Protein AF-0000000069393431 (afdb_homodimer)

Sequence (162 aa):
MIVAIYIQSESCDKYLELFVNESVHEIKEKLYENMEMYEPVCEYDVVFDESTTDKEKLSVHEMLSDWYDDSWNSDDEEEDYMIVAIYIQSESCDKYLELFVNESVHEIKEKLYENMEMYEPVCEYDVVFDESTTDKEKLSVHEMLSDWYDDSWNSDDEEEDY

Secondary structure (DSSP, 8-state):
-EEEEEEEETT--EEEEEEES--HHHHHHHHHHTHHHHPSEEEEEEEE-TT--HHHHHHHHHHHHHHHHHHH---------/-EEEEEEEETT--EEEEEEES--HHHHHHHHHHTHHHHPSEEEEEEEE-TT--HHHHHHHHHHHHHHHHHHH---------

Structure (mmCIF, N/CA/C/O backbone):
data_AF-0000000069393431-model_v1
#
loop_
_entity.id
_entity.type
_entity.pdbx_description
1 polymer 'Uncharacterized protein'
#
loop_
_atom_site.group_PDB
_atom_site.id
_atom_site.type_symbol
_atom_site.label_atom_id
_atom_site.label_alt_id
_atom_site.label_comp_id
_atom_site.label_asym_id
_atom_site.label_entity_id
_atom_site.label_seq_id
_atom_site.pdbx_PDB_ins_code
_atom_site.Cartn_x
_atom_site.Cartn_y
_atom_site.Cartn_z
_atom_site.occupancy
_atom_site.B_iso_or_equiv
_atom_site.auth_seq_id
_atom_site.auth_comp_id
_atom_site.auth_asym_id
_atom_site.auth_atom_id
_atom_site.pdbx_PDB_model_num
ATOM 1 N N . MET A 1 1 ? -12.805 -9.867 1.811 1 95.25 1 MET A N 1
ATOM 2 C CA . MET A 1 1 ? -11.586 -9.312 2.385 1 95.25 1 MET A CA 1
ATOM 3 C C . MET A 1 1 ? -11.047 -8.172 1.527 1 95.25 1 MET A C 1
ATOM 5 O O . MET A 1 1 ? -11.328 -8.102 0.329 1 95.25 1 MET A O 1
ATOM 9 N N . ILE A 1 2 ? -10.422 -7.086 2.035 1 98.5 2 ILE A N 1
ATOM 10 C CA . ILE A 1 2 ? -9.727 -5.988 1.37 1 98.5 2 ILE A CA 1
ATOM 11 C C . ILE A 1 2 ? -8.234 -6.066 1.676 1 98.5 2 ILE A C 1
ATOM 13 O O . ILE A 1 2 ? -7.836 -6.168 2.838 1 98.5 2 ILE A O 1
ATOM 17 N N . VAL A 1 3 ? -7.453 -6.105 0.611 1 98.81 3 VAL A N 1
ATOM 18 C CA . VAL A 1 3 ? -6.012 -6.289 0.727 1 98.81 3 VAL A CA 1
ATOM 19 C C . VAL A 1 3 ? -5.285 -5.195 -0.055 1 98.81 3 VAL A C 1
ATOM 21 O O . VAL A 1 3 ? -5.668 -4.875 -1.183 1 98.81 3 VAL A O 1
ATOM 24 N N . ALA A 1 4 ? -4.277 -4.57 0.492 1 98.94 4 ALA A N 1
ATOM 25 C CA . ALA A 1 4 ? -3.346 -3.689 -0.208 1 98.94 4 ALA A CA 1
ATOM 26 C C . ALA A 1 4 ? -1.93 -4.258 -0.186 1 98.94 4 ALA A C 1
ATOM 28 O O . ALA A 1 4 ? -1.48 -4.781 0.835 1 98.94 4 ALA A O 1
ATOM 29 N N . ILE A 1 5 ? -1.245 -4.203 -1.28 1 98.94 5 ILE A N 1
ATOM 30 C CA . ILE A 1 5 ? 0.107 -4.73 -1.413 1 98.94 5 ILE A CA 1
ATOM 31 C C . ILE A 1 5 ? 1.024 -3.662 -2.004 1 98.94 5 ILE A C 1
ATOM 33 O O . ILE A 1 5 ? 0.713 -3.074 -3.041 1 98.94 5 ILE A O 1
ATOM 37 N N . TYR A 1 6 ? 2.074 -3.385 -1.349 1 98.81 6 TYR A N 1
ATOM 38 C CA . TYR A 1 6 ? 3.168 -2.609 -1.923 1 98.81 6 TYR A CA 1
ATOM 39 C C . TYR A 1 6 ? 4.234 -3.525 -2.514 1 98.81 6 TYR A C 1
ATOM 41 O O . TYR A 1 6 ? 4.609 -4.527 -1.9 1 98.81 6 TYR A O 1
ATOM 49 N N . ILE A 1 7 ? 4.688 -3.213 -3.695 1 98.69 7 ILE A N 1
ATOM 50 C CA . ILE A 1 7 ? 5.668 -4.023 -4.406 1 98.69 7 ILE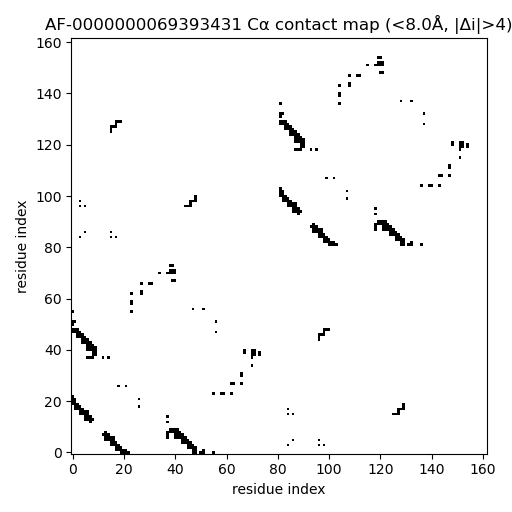 A CA 1
ATOM 51 C C . ILE A 1 7 ? 6.812 -3.141 -4.895 1 98.69 7 ILE A C 1
ATOM 53 O O . ILE A 1 7 ? 6.582 -2.086 -5.492 1 98.69 7 ILE A O 1
ATOM 57 N N . GLN A 1 8 ? 8.023 -3.549 -4.656 1 97.62 8 GLN A N 1
ATOM 58 C CA . GLN A 1 8 ? 9.203 -2.92 -5.238 1 97.62 8 GLN A CA 1
ATOM 59 C C . GLN A 1 8 ? 10.008 -3.924 -6.059 1 97.62 8 GLN A C 1
ATOM 61 O O . GLN A 1 8 ? 10.359 -5 -5.562 1 97.62 8 GLN A O 1
ATOM 66 N N . SER A 1 9 ? 10.25 -3.58 -7.238 1 97.31 9 SER A N 1
ATOM 67 C CA . SER A 1 9 ? 11.062 -4.441 -8.094 1 97.31 9 SER A CA 1
ATOM 68 C C . SER A 1 9 ? 12.555 -4.215 -7.852 1 97.31 9 SER A C 1
ATOM 70 O O . SER A 1 9 ? 12.938 -3.244 -7.195 1 97.31 9 SER A O 1
ATOM 72 N N . GLU A 1 10 ? 13.414 -5.105 -8.445 1 94.69 10 GLU A N 1
ATOM 73 C CA . GLU A 1 10 ? 14.859 -4.977 -8.328 1 94.69 10 GLU A CA 1
ATOM 74 C C . GLU A 1 10 ? 15.359 -3.713 -9.023 1 94.69 10 GLU A C 1
ATOM 76 O O . GLU A 1 10 ? 16.359 -3.119 -8.602 1 94.69 10 GLU A O 1
ATOM 81 N N . SER A 1 11 ? 14.648 -3.312 -10.102 1 94.06 11 SER A N 1
ATOM 82 C CA . SER A 1 11 ? 15 -2.088 -10.805 1 94.06 11 SER A CA 1
ATOM 83 C C . SER A 1 11 ? 14.508 -0.853 -10.062 1 94.06 11 SER A C 1
ATOM 85 O O . SER A 1 11 ? 14.555 0.26 -10.586 1 94.06 11 SER A O 1
ATOM 87 N N . CYS A 1 12 ? 13.891 -1.021 -8.93 1 90.5 12 CYS A N 1
ATOM 88 C CA . CYS A 1 12 ? 13.469 0.039 -8.023 1 90.5 12 CYS A CA 1
ATOM 89 C C . CYS A 1 12 ? 12.148 0.654 -8.477 1 90.5 12 CYS A C 1
ATOM 91 O O . CYS A 1 12 ? 11.773 1.731 -8.016 1 90.5 12 CYS A O 1
ATOM 93 N N . ASP A 1 13 ? 11.484 -0.029 -9.445 1 96.5 13 ASP A N 1
ATOM 94 C CA . ASP A 1 13 ? 10.109 0.373 -9.742 1 96.5 13 ASP A CA 1
ATOM 95 C C . ASP A 1 13 ? 9.172 0.035 -8.578 1 96.5 13 ASP A C 1
ATOM 97 O O . ASP A 1 13 ? 9.328 -1.003 -7.934 1 96.5 13 ASP A O 1
ATOM 101 N N . LYS A 1 14 ? 8.242 0.929 -8.312 1 97.19 14 LYS A N 1
ATOM 102 C CA . LYS A 1 14 ? 7.332 0.762 -7.184 1 97.19 14 LYS A CA 1
ATOM 103 C C . LYS A 1 14 ? 5.887 0.654 -7.66 1 97.19 14 LYS A C 1
ATOM 105 O O . LYS A 1 14 ? 5.469 1.379 -8.562 1 97.19 14 LYS A O 1
ATOM 110 N N . TYR A 1 15 ? 5.141 -0.237 -7.055 1 98.44 15 TYR A N 1
ATOM 111 C CA . TYR A 1 15 ? 3.734 -0.455 -7.367 1 98.44 15 TYR A CA 1
ATOM 112 C C . TYR A 1 15 ? 2.904 -0.575 -6.094 1 98.44 15 TYR A C 1
ATOM 114 O O . TYR A 1 15 ? 3.365 -1.133 -5.098 1 98.44 15 TYR A O 1
ATOM 122 N N . LEU A 1 16 ? 1.69 -0.059 -6.156 1 98.81 16 LEU A N 1
ATOM 123 C CA . LEU A 1 16 ? 0.703 -0.204 -5.094 1 98.81 16 LEU A CA 1
ATOM 124 C C . LEU A 1 16 ? -0.602 -0.776 -5.637 1 98.81 16 LEU A C 1
ATOM 126 O O . LEU A 1 16 ? -1.225 -0.181 -6.52 1 98.81 16 LEU A O 1
ATOM 130 N N . GLU A 1 17 ? -0.917 -1.95 -5.117 1 98.81 17 GLU A N 1
ATOM 131 C CA . GLU A 1 17 ? -2.121 -2.641 -5.57 1 98.81 17 GLU A CA 1
ATOM 132 C C . GLU A 1 17 ? -3.172 -2.695 -4.461 1 98.81 17 GLU A C 1
ATOM 134 O O . GLU A 1 17 ? -2.844 -2.928 -3.297 1 98.81 17 GLU A O 1
ATOM 139 N N . LEU A 1 18 ? -4.387 -2.561 -4.883 1 98.94 18 LEU A N 1
ATOM 140 C CA . LEU A 1 18 ? -5.523 -2.641 -3.971 1 98.94 18 LEU A CA 1
ATOM 141 C C . LEU A 1 18 ? -6.57 -3.619 -4.492 1 98.94 18 LEU A C 1
ATOM 143 O O . LEU A 1 18 ? -7.047 -3.48 -5.621 1 98.94 18 LEU A O 1
ATOM 147 N N . PHE A 1 19 ? -6.883 -4.57 -3.709 1 98.75 19 PHE A N 1
ATOM 148 C CA . PHE A 1 19 ? -7.875 -5.582 -4.047 1 98.75 19 PHE A CA 1
ATOM 149 C C . PHE A 1 19 ? -9.078 -5.492 -3.115 1 98.75 19 PHE A C 1
ATOM 151 O O . PHE A 1 19 ? -8.938 -5.637 -1.897 1 98.75 19 PHE A O 1
ATOM 158 N N . VAL A 1 20 ? -10.219 -5.301 -3.697 1 98.44 20 VAL A N 1
ATOM 159 C CA . VAL A 1 20 ? -11.445 -5.102 -2.939 1 98.44 20 VAL A CA 1
ATOM 160 C C . VAL A 1 20 ? -12.438 -6.219 -3.258 1 98.44 20 VAL A C 1
ATOM 162 O O . VAL A 1 20 ? -12.938 -6.309 -4.379 1 98.44 20 VAL A O 1
ATOM 165 N N . ASN A 1 21 ? -12.711 -7.023 -2.254 1 97.12 21 ASN A N 1
ATOM 166 C CA . ASN A 1 21 ? -13.695 -8.094 -2.352 1 97.12 21 ASN A CA 1
ATOM 167 C C . ASN A 1 21 ? -13.281 -9.141 -3.385 1 97.12 21 ASN A C 1
ATOM 169 O O . ASN A 1 21 ? -14.109 -9.625 -4.152 1 97.12 21 ASN A O 1
ATOM 173 N N . GLU A 1 22 ? -12.102 -9.414 -3.582 1 97.31 22 GLU A N 1
ATOM 174 C CA . GLU A 1 22 ? -11.562 -10.469 -4.438 1 97.31 22 GLU A CA 1
ATOM 175 C C . GLU A 1 22 ? -11.07 -11.656 -3.611 1 97.31 22 GLU A C 1
ATOM 177 O O . GLU A 1 22 ? -10.57 -11.477 -2.5 1 97.31 22 GLU A O 1
ATOM 182 N N . SER A 1 23 ? -11.258 -12.805 -4.117 1 97.12 23 SER A N 1
ATOM 183 C CA . SER A 1 23 ? -10.75 -14 -3.457 1 97.12 23 SER A CA 1
ATOM 184 C C . SER A 1 23 ? -9.234 -14.078 -3.553 1 97.12 23 SER A C 1
ATOM 186 O O . SER A 1 23 ? -8.617 -13.367 -4.348 1 97.12 23 SER A O 1
ATOM 188 N N . VAL A 1 24 ? -8.68 -14.992 -2.729 1 98.06 24 VAL A N 1
ATOM 189 C CA . VAL A 1 24 ? -7.234 -15.203 -2.793 1 98.06 24 VAL A CA 1
ATOM 190 C C . VAL A 1 24 ? -6.836 -15.648 -4.199 1 98.06 24 VAL A C 1
ATOM 192 O O . VAL A 1 24 ? -5.824 -15.195 -4.738 1 98.06 24 VAL A O 1
ATOM 195 N N . HIS A 1 25 ? -7.645 -16.516 -4.766 1 98.12 25 HIS A N 1
ATOM 196 C CA . HIS A 1 25 ? -7.371 -17.016 -6.109 1 98.12 25 HIS A CA 1
ATOM 197 C C . HIS A 1 25 ? -7.375 -15.875 -7.129 1 98.12 25 HIS A C 1
ATOM 199 O O . HIS A 1 25 ? -6.492 -15.805 -7.984 1 98.12 25 HIS A O 1
ATOM 205 N N . GLU A 1 26 ? -8.297 -15.008 -7.129 1 98.25 26 GLU A N 1
ATOM 206 C CA . GLU A 1 26 ? -8.383 -13.883 -8.055 1 98.25 26 GLU A CA 1
ATOM 207 C C . GLU A 1 26 ? -7.199 -12.93 -7.871 1 98.25 26 GLU A C 1
ATOM 209 O O . GLU A 1 26 ? -6.66 -12.414 -8.852 1 98.25 26 GLU A O 1
ATOM 214 N N . ILE A 1 27 ? -6.785 -12.617 -6.648 1 98.69 27 ILE A N 1
ATOM 215 C CA . ILE A 1 27 ? -5.605 -11.805 -6.375 1 98.69 27 ILE A CA 1
ATOM 216 C C . ILE A 1 27 ? -4.375 -12.445 -7.016 1 98.69 27 ILE A C 1
ATOM 218 O O . ILE A 1 27 ? -3.607 -11.773 -7.707 1 98.69 27 ILE A O 1
ATOM 222 N N . LYS A 1 28 ? -4.258 -13.75 -6.766 1 98.56 28 LYS A N 1
ATOM 223 C CA . LYS A 1 28 ? -3.148 -14.492 -7.352 1 98.56 28 LYS A CA 1
ATOM 224 C C . LYS A 1 28 ? -3.109 -14.328 -8.867 1 98.56 28 LYS A C 1
ATOM 226 O O . LYS A 1 28 ? -2.064 -14.008 -9.438 1 98.56 28 LYS A O 1
ATOM 231 N N . GLU A 1 29 ? -4.188 -14.578 -9.5 1 98.44 29 GLU A N 1
ATOM 232 C CA . GLU A 1 29 ? -4.258 -14.477 -10.953 1 98.44 29 GLU A CA 1
ATOM 233 C C . GLU A 1 29 ? -3.811 -13.094 -11.43 1 98.44 29 GLU A C 1
ATOM 235 O O . GLU A 1 29 ? -3.035 -12.984 -12.383 1 98.44 29 GLU A O 1
ATOM 240 N N . LYS A 1 30 ? -4.273 -12.062 -10.836 1 98.19 30 LYS A N 1
ATOM 241 C CA . LYS A 1 30 ? -3.93 -10.703 -11.242 1 98.19 30 LYS A CA 1
ATOM 242 C C . LYS A 1 30 ? -2.443 -10.43 -11.031 1 98.19 30 LYS A C 1
ATOM 244 O O . LYS A 1 30 ? -1.799 -9.797 -11.875 1 98.19 30 LYS A O 1
ATOM 249 N N . LEU A 1 31 ? -1.918 -10.891 -9.93 1 98.44 31 LEU A N 1
ATOM 250 C CA . LEU A 1 31 ? -0.496 -10.688 -9.68 1 98.44 31 LEU A CA 1
ATOM 251 C C . LEU A 1 31 ? 0.353 -11.422 -10.711 1 98.44 31 LEU A C 1
ATOM 253 O O . LEU A 1 31 ? 1.342 -10.883 -11.203 1 98.44 31 LEU A O 1
ATOM 257 N N . TYR A 1 32 ? -0.025 -12.594 -11.055 1 97.94 32 TYR A N 1
ATOM 258 C CA . TYR A 1 32 ? 0.748 -13.367 -12.016 1 97.94 32 TYR A CA 1
ATOM 259 C C . TYR A 1 32 ? 0.57 -12.82 -13.43 1 97.94 32 TYR A C 1
ATOM 261 O O . TYR A 1 32 ? 1.5 -12.867 -14.234 1 97.94 32 TYR A O 1
ATOM 269 N N . GLU A 1 33 ? -0.601 -12.383 -13.742 1 97.56 33 GLU A N 1
ATOM 270 C CA . GLU A 1 33 ? -0.823 -11.758 -15.039 1 97.56 33 GLU A CA 1
ATOM 271 C C . GLU A 1 33 ? 0.109 -10.562 -15.242 1 97.56 33 GLU A C 1
ATOM 273 O O . GLU A 1 33 ? 0.512 -10.266 -16.375 1 97.56 33 GLU A O 1
ATOM 278 N N . ASN A 1 34 ? 0.466 -9.875 -14.188 1 96.44 34 ASN A N 1
ATOM 279 C CA . ASN A 1 34 ? 1.297 -8.68 -14.266 1 96.44 34 ASN A CA 1
ATOM 280 C C . ASN A 1 34 ? 2.727 -8.961 -13.812 1 96.44 34 ASN A C 1
ATOM 282 O O . ASN A 1 34 ? 3.475 -8.031 -13.492 1 96.44 34 ASN A O 1
ATOM 286 N N . MET A 1 35 ? 3.123 -10.148 -13.773 1 96.62 35 MET A N 1
ATOM 287 C CA . MET A 1 35 ? 4.41 -10.555 -13.219 1 96.62 35 MET A CA 1
ATOM 288 C C . MET A 1 35 ? 5.555 -9.828 -13.922 1 96.62 35 MET A C 1
ATOM 290 O O . MET A 1 35 ? 6.52 -9.406 -13.273 1 96.62 35 MET A O 1
ATOM 294 N N . GLU A 1 36 ? 5.5 -9.656 -15.227 1 95.12 36 GLU A N 1
ATOM 295 C CA . GLU A 1 36 ? 6.562 -9.031 -16 1 95.12 36 GLU A CA 1
ATOM 296 C C . GLU A 1 36 ? 6.863 -7.621 -15.5 1 95.12 36 GLU A C 1
ATOM 298 O O . GLU A 1 36 ? 8.008 -7.164 -15.57 1 95.12 36 GLU A O 1
ATOM 303 N N . MET A 1 37 ? 5.934 -6.969 -15.062 1 95.88 37 MET A N 1
ATOM 304 C CA . MET A 1 37 ? 6.098 -5.609 -14.555 1 95.88 37 MET A CA 1
ATOM 305 C C . MET A 1 37 ? 6.836 -5.609 -13.219 1 95.88 37 MET A C 1
ATOM 307 O O . MET A 1 37 ? 7.547 -4.652 -12.898 1 95.88 37 MET A O 1
ATOM 311 N N . TYR A 1 38 ? 6.684 -6.605 -12.445 1 96.94 38 TYR A N 1
ATOM 312 C CA . TYR A 1 38 ? 7.145 -6.629 -11.062 1 96.94 38 TYR A CA 1
ATOM 313 C C . TYR A 1 38 ? 8.523 -7.273 -10.953 1 96.94 38 TYR A C 1
ATOM 315 O O . TYR A 1 38 ? 9.273 -6.996 -10.023 1 96.94 38 TYR A O 1
ATOM 323 N N . GLU A 1 39 ? 8.914 -8.25 -11.875 1 95.12 39 GLU A N 1
ATOM 324 C CA . GLU A 1 39 ? 10 -9.203 -11.648 1 95.12 39 GLU A CA 1
ATOM 325 C C . GLU A 1 39 ? 11.359 -8.578 -11.961 1 95.12 39 GLU A C 1
ATOM 327 O O . GLU A 1 39 ? 11.469 -7.75 -12.867 1 95.12 39 GLU A O 1
ATOM 332 N N . PRO A 1 40 ? 12.258 -9.117 -11.227 1 97.06 40 PRO A N 1
ATOM 333 C CA . PRO A 1 40 ? 12.133 -9.812 -9.945 1 97.06 40 PRO A CA 1
ATOM 334 C C . PRO A 1 40 ? 11.695 -8.891 -8.812 1 97.06 40 PRO A C 1
ATOM 336 O O . PRO A 1 40 ? 12.047 -7.711 -8.805 1 97.06 40 PRO A O 1
ATOM 339 N N . VAL A 1 41 ? 10.875 -9.336 -7.918 1 97.75 41 VAL A N 1
ATOM 340 C CA . VAL A 1 41 ? 10.391 -8.555 -6.781 1 97.75 41 VAL A CA 1
ATOM 341 C C . VAL A 1 41 ? 11.477 -8.469 -5.715 1 97.75 41 VAL A C 1
ATOM 343 O O . VAL A 1 41 ? 12.008 -9.492 -5.273 1 97.75 41 VAL A O 1
ATOM 346 N N . CYS A 1 42 ? 11.82 -7.32 -5.398 1 96.69 42 CYS A N 1
ATOM 347 C CA . CYS A 1 42 ? 12.844 -7.086 -4.383 1 96.69 42 CYS A CA 1
ATOM 348 C C . CYS A 1 42 ? 12.234 -7.062 -2.988 1 96.69 42 CYS A C 1
ATOM 350 O O . CYS A 1 42 ? 12.805 -7.613 -2.047 1 96.69 42 CYS A O 1
ATOM 352 N N . GLU A 1 43 ? 11.148 -6.422 -2.844 1 96.88 43 GLU A N 1
ATOM 353 C CA . GLU A 1 43 ? 10.469 -6.266 -1.564 1 96.88 43 GLU A CA 1
ATOM 354 C C . GLU A 1 43 ? 8.961 -6.125 -1.76 1 96.88 43 GLU A C 1
ATOM 356 O O . GLU A 1 43 ? 8.508 -5.598 -2.779 1 96.88 43 GLU A O 1
ATOM 361 N N . TYR A 1 44 ? 8.227 -6.676 -0.767 1 98.5 44 TYR A N 1
ATOM 362 C CA . TYR A 1 44 ? 6.797 -6.395 -0.753 1 98.5 44 TYR A CA 1
ATOM 363 C C . TYR A 1 44 ? 6.27 -6.312 0.675 1 98.5 44 TYR A C 1
ATOM 365 O O . TYR A 1 44 ? 6.902 -6.816 1.606 1 98.5 44 TYR A O 1
ATOM 373 N N . ASP A 1 45 ? 5.238 -5.672 0.895 1 98.5 45 ASP A N 1
ATOM 374 C CA . ASP A 1 45 ? 4.473 -5.594 2.135 1 98.5 45 ASP A CA 1
ATOM 375 C C . ASP A 1 45 ? 2.973 -5.703 1.865 1 98.5 45 ASP A C 1
ATOM 377 O O . ASP A 1 45 ? 2.512 -5.395 0.765 1 98.5 45 ASP A O 1
ATOM 381 N N . VAL A 1 46 ? 2.238 -6.117 2.865 1 98.88 46 VAL A N 1
ATOM 382 C CA . VAL A 1 46 ? 0.816 -6.375 2.672 1 98.88 46 VAL A CA 1
ATOM 383 C C . VAL A 1 46 ? 0.041 -5.957 3.92 1 98.88 46 VAL A C 1
ATOM 385 O O . VAL A 1 46 ? 0.506 -6.16 5.043 1 98.88 46 VAL A O 1
ATOM 388 N N . VAL A 1 47 ? -1.154 -5.367 3.717 1 98.88 47 VAL A N 1
ATOM 389 C CA . VAL A 1 47 ? -2.051 -5.023 4.816 1 98.88 47 VAL A CA 1
ATOM 390 C C . VAL A 1 47 ? -3.477 -5.445 4.473 1 98.88 47 VAL A C 1
ATOM 392 O O . VAL A 1 47 ? -3.836 -5.543 3.297 1 98.88 47 VAL A O 1
ATOM 395 N N . PHE A 1 48 ? -4.27 -5.637 5.57 1 98.81 48 PHE A N 1
ATOM 396 C CA . PHE A 1 48 ? -5.621 -6.168 5.438 1 98.81 48 PHE A CA 1
ATOM 397 C C . PHE A 1 48 ? -6.621 -5.293 6.18 1 98.81 48 PHE A C 1
ATOM 399 O O . PHE A 1 48 ? -6.262 -4.613 7.145 1 98.81 48 PHE A O 1
ATOM 406 N N . ASP A 1 49 ? -7.812 -5.43 5.664 1 98.44 49 ASP A N 1
ATOM 407 C CA . ASP A 1 49 ? -8.836 -4.773 6.477 1 98.44 49 ASP A CA 1
ATOM 408 C C . ASP A 1 49 ? -9.117 -5.57 7.75 1 98.44 49 ASP A C 1
ATOM 410 O O . ASP A 1 49 ? -8.758 -6.742 7.848 1 98.44 49 ASP A O 1
ATOM 414 N N . GLU A 1 50 ? -9.844 -4.953 8.68 1 96.56 50 GLU A N 1
ATOM 415 C CA . GLU A 1 50 ? -10.047 -5.508 10.016 1 96.56 50 GLU A CA 1
ATOM 416 C C . GLU A 1 50 ? -10.867 -6.793 9.961 1 96.56 50 GLU A C 1
ATOM 418 O O . GLU A 1 50 ? -10.758 -7.648 10.844 1 96.56 50 GLU A O 1
ATOM 423 N N . SER A 1 51 ? -11.656 -6.965 8.969 1 95.81 51 SER A N 1
ATOM 424 C CA . SER A 1 51 ? -12.586 -8.086 8.906 1 95.81 51 SER A CA 1
ATOM 425 C C . SER A 1 51 ? -11.914 -9.328 8.336 1 95.81 51 SER A C 1
ATOM 427 O O . SER A 1 51 ? -12.492 -10.422 8.359 1 95.81 51 SER A O 1
ATOM 429 N N . THR A 1 52 ? -10.711 -9.188 7.781 1 97.88 52 THR A N 1
ATOM 430 C CA . THR A 1 52 ? -10.008 -10.32 7.188 1 97.88 52 THR A CA 1
ATOM 431 C C . THR A 1 52 ? -9.617 -11.336 8.258 1 97.88 52 THR A C 1
ATOM 433 O O . THR A 1 52 ? -9 -10.977 9.266 1 97.88 52 THR A O 1
ATOM 436 N N . THR A 1 53 ? -9.945 -12.594 8.062 1 97.5 53 THR A N 1
ATOM 437 C CA . THR A 1 53 ? -9.703 -13.633 9.055 1 97.5 53 THR A CA 1
ATOM 438 C C . THR A 1 53 ? -8.242 -14.078 9.031 1 97.5 53 THR A C 1
ATOM 440 O O . THR A 1 53 ? -7.539 -13.859 8.047 1 97.5 53 THR A O 1
ATOM 443 N N . ASP A 1 54 ? -7.805 -14.758 10.148 1 97.88 54 ASP A N 1
ATOM 444 C CA . ASP A 1 54 ? -6.445 -15.281 10.219 1 97.88 54 ASP A CA 1
ATOM 445 C C . ASP A 1 54 ? -6.191 -16.297 9.109 1 97.88 54 ASP A C 1
ATOM 447 O O . ASP A 1 54 ? -5.094 -16.359 8.547 1 97.88 54 ASP A O 1
ATOM 451 N N . LYS A 1 55 ? -7.191 -17.078 8.898 1 98 55 LYS A N 1
ATOM 452 C CA . LYS A 1 55 ? -7.062 -18.078 7.844 1 98 55 LYS A CA 1
ATOM 453 C C . LYS A 1 55 ? -6.832 -17.406 6.484 1 98 55 LYS A C 1
ATOM 455 O O . LYS A 1 55 ? -5.973 -17.844 5.715 1 98 55 LYS A O 1
ATOM 460 N N . GLU A 1 56 ? -7.637 -16.422 6.152 1 97.88 56 GLU A N 1
ATOM 461 C CA . GLU A 1 56 ? -7.465 -15.688 4.902 1 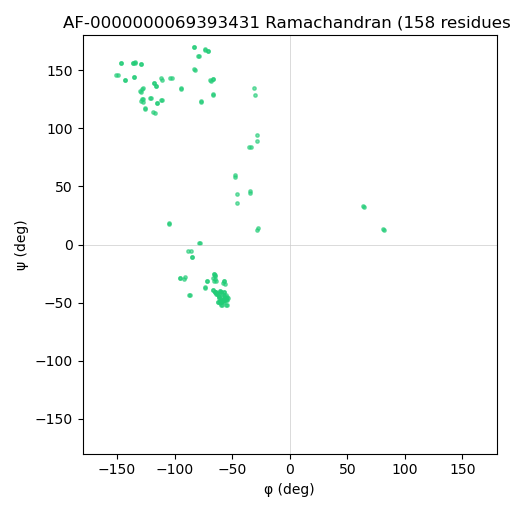97.88 56 GLU A CA 1
ATOM 462 C C . GLU A 1 56 ? -6.086 -15.031 4.832 1 97.88 56 GLU A C 1
ATOM 464 O O . GLU A 1 56 ? -5.43 -15.078 3.789 1 97.88 56 GLU A O 1
ATOM 469 N N . LYS A 1 57 ? -5.68 -14.352 5.895 1 98.75 57 LYS A N 1
ATOM 470 C CA . LYS A 1 57 ? -4.359 -13.727 5.941 1 98.75 57 LYS A CA 1
ATOM 471 C C . LYS A 1 57 ? -3.258 -14.742 5.652 1 98.75 57 LYS A C 1
ATOM 473 O O . LYS A 1 57 ? -2.348 -14.477 4.867 1 98.75 57 LYS A O 1
ATOM 478 N N . LEU A 1 58 ? -3.338 -15.875 6.305 1 98.69 58 LEU A N 1
ATOM 479 C CA . LEU A 1 58 ? -2.35 -16.922 6.082 1 98.69 58 LEU A CA 1
ATOM 480 C C . LEU A 1 58 ? -2.326 -17.344 4.617 1 98.69 58 LEU A C 1
ATOM 482 O O . LEU A 1 58 ? -1.253 -17.484 4.027 1 98.69 58 LEU A O 1
ATOM 486 N N . SER A 1 59 ? -3.512 -17.594 4.074 1 98.69 59 SER A N 1
ATOM 487 C CA . SER A 1 59 ? -3.613 -18 2.676 1 98.69 59 SER A CA 1
ATOM 488 C C . SER A 1 59 ? -2.967 -16.969 1.756 1 98.69 59 SER A C 1
ATOM 490 O O . SER A 1 59 ? -2.26 -17.328 0.812 1 98.69 59 SER A O 1
ATOM 492 N N . VAL A 1 60 ? -3.229 -15.703 1.932 1 98.88 60 VAL A N 1
ATOM 493 C CA . VAL A 1 60 ? -2.639 -14.648 1.117 1 98.88 60 VAL A CA 1
ATOM 494 C C . VAL A 1 60 ? -1.124 -14.633 1.309 1 98.88 60 VAL A C 1
ATOM 496 O O . VAL A 1 60 ? -0.371 -14.5 0.341 1 98.88 60 VAL A O 1
ATOM 499 N N . HIS A 1 61 ? -0.675 -14.789 2.551 1 98.88 61 HIS A N 1
ATOM 500 C CA . HIS A 1 61 ? 0.759 -14.797 2.812 1 98.88 61 HIS A CA 1
ATOM 501 C C . HIS A 1 61 ? 1.449 -15.945 2.088 1 98.88 61 HIS A C 1
ATOM 503 O O . HIS A 1 61 ? 2.523 -15.766 1.508 1 98.88 61 HIS A O 1
ATOM 509 N N . GLU A 1 62 ? 0.897 -17.047 2.129 1 98.81 62 GLU A N 1
ATOM 510 C CA . GLU A 1 62 ? 1.458 -18.188 1.42 1 98.81 62 GLU A CA 1
ATOM 511 C C . GLU A 1 62 ? 1.496 -17.953 -0.085 1 98.81 62 GLU A C 1
ATOM 513 O O . GLU A 1 62 ? 2.498 -18.234 -0.742 1 98.81 62 GLU A O 1
ATOM 518 N N . MET A 1 63 ? 0.38 -17.531 -0.579 1 98.75 63 MET A N 1
ATOM 519 C CA . MET A 1 63 ? 0.303 -17.203 -1.999 1 98.75 63 MET A CA 1
ATOM 520 C C . MET A 1 63 ? 1.379 -16.203 -2.383 1 98.75 63 MET A C 1
ATOM 522 O O . MET A 1 63 ? 2.057 -16.359 -3.4 1 98.75 63 MET A O 1
ATOM 526 N N . LEU A 1 64 ? 1.605 -15.125 -1.613 1 98.81 64 LEU A N 1
ATOM 527 C CA . LEU A 1 64 ? 2.588 -14.086 -1.905 1 98.81 64 LEU A CA 1
ATOM 528 C C . LEU A 1 64 ? 4.004 -14.641 -1.82 1 98.81 64 LEU A C 1
ATOM 530 O O . LEU A 1 64 ? 4.887 -14.219 -2.574 1 98.81 64 LEU A O 1
ATOM 534 N N . SER A 1 65 ? 4.184 -15.492 -0.837 1 98.38 65 SER A N 1
ATOM 535 C CA . SER A 1 65 ? 5.488 -16.141 -0.736 1 98.38 65 SER A CA 1
ATOM 536 C C . SER A 1 65 ? 5.832 -16.891 -2.014 1 98.38 65 SER A C 1
ATOM 538 O O . SER A 1 65 ? 6.93 -16.75 -2.555 1 98.38 65 SER A O 1
ATOM 540 N N . ASP A 1 66 ? 4.895 -17.672 -2.43 1 97.94 66 ASP A N 1
ATOM 541 C CA . ASP A 1 66 ? 5.086 -18.391 -3.688 1 97.94 66 ASP A CA 1
ATOM 542 C C . ASP A 1 66 ? 5.305 -17.422 -4.844 1 97.94 66 ASP A C 1
ATOM 544 O O . ASP A 1 66 ? 6.195 -17.625 -5.672 1 97.94 66 ASP A O 1
ATOM 548 N N . TRP A 1 67 ? 4.469 -16.453 -4.957 1 98.25 67 TRP A N 1
ATOM 549 C CA . TRP A 1 67 ? 4.535 -15.445 -6 1 98.25 67 TRP A CA 1
ATOM 550 C C . TRP A 1 67 ? 5.879 -14.727 -5.984 1 98.25 67 TRP A C 1
ATOM 552 O O . TRP A 1 67 ? 6.48 -14.5 -7.039 1 98.25 67 TRP A O 1
ATOM 562 N N . TYR A 1 68 ? 6.383 -14.367 -4.812 1 98.12 68 TYR A N 1
ATOM 563 C CA . TYR A 1 68 ? 7.691 -13.742 -4.629 1 98.12 68 TYR A CA 1
ATOM 564 C C . TYR A 1 68 ? 8.805 -14.641 -5.164 1 98.12 68 TYR A C 1
ATOM 566 O O . TYR A 1 68 ? 9.641 -14.188 -5.953 1 98.12 68 TYR A O 1
ATOM 574 N N . ASP A 1 69 ? 8.859 -15.898 -4.754 1 97.19 69 ASP A N 1
ATOM 575 C CA . ASP A 1 69 ? 9.859 -16.859 -5.223 1 97.19 69 ASP A CA 1
ATOM 576 C C . ASP A 1 69 ? 9.812 -17 -6.738 1 97.19 69 ASP A C 1
ATOM 578 O O . ASP A 1 69 ? 10.852 -17 -7.402 1 97.19 69 ASP A O 1
ATOM 582 N N . ASP A 1 70 ? 8.578 -17.094 -7.238 1 96.94 70 ASP A N 1
ATOM 583 C CA . ASP A 1 70 ? 8.406 -17.281 -8.68 1 96.94 70 ASP A CA 1
ATOM 584 C C . ASP A 1 70 ? 8.906 -16.062 -9.453 1 96.94 70 ASP A C 1
ATOM 586 O O . ASP A 1 70 ? 9.367 -16.188 -10.586 1 96.94 70 ASP A O 1
ATOM 590 N N . SER A 1 71 ? 8.844 -14.875 -8.852 1 97.19 71 SER A N 1
ATOM 591 C CA . SER A 1 71 ? 9.289 -13.656 -9.523 1 97.19 71 SER A CA 1
ATOM 592 C C . SER A 1 71 ? 10.789 -13.695 -9.805 1 97.19 71 SER A C 1
ATOM 594 O O . SER A 1 71 ? 11.281 -12.984 -10.672 1 97.19 71 SER A O 1
ATOM 596 N N . TRP A 1 72 ? 11.594 -14.43 -9.047 1 95.88 72 TRP A N 1
ATOM 597 C CA . TRP A 1 72 ? 13.047 -14.523 -9.195 1 95.88 72 TRP A CA 1
ATOM 598 C C . TRP A 1 72 ? 13.422 -15.68 -10.117 1 95.88 72 TRP A C 1
ATOM 600 O O . TRP A 1 72 ? 14.57 -15.773 -10.562 1 95.88 72 TRP A O 1
ATOM 610 N N . ASN A 1 73 ? 12.656 -16.672 -10.156 1 86.94 73 ASN A N 1
ATOM 611 C CA . ASN A 1 73 ? 12.891 -17.859 -10.969 1 86.94 73 ASN A CA 1
ATOM 612 C C . ASN A 1 73 ? 12.352 -17.688 -12.383 1 86.94 73 ASN A C 1
ATOM 614 O O . ASN A 1 73 ? 12.266 -18.656 -13.148 1 86.94 73 ASN A O 1
ATOM 618 N N . SER A 1 74 ? 11.711 -16.641 -12.594 1 67 74 SER A N 1
ATOM 619 C CA . SER A 1 74 ? 11.25 -16.5 -13.969 1 67 74 SER A CA 1
ATOM 620 C C . SER A 1 74 ? 12.367 -16.797 -14.961 1 67 74 SER A C 1
ATOM 622 O O . SER A 1 74 ? 13.375 -16.078 -15 1 67 74 SER A O 1
ATOM 624 N N . ASP A 1 75 ? 12.891 -17.969 -14.906 1 54.12 75 ASP A N 1
ATOM 625 C CA . ASP A 1 75 ? 13.883 -18.531 -15.805 1 54.12 75 ASP A CA 1
ATOM 626 C C . ASP A 1 75 ? 13.75 -17.953 -17.219 1 54.12 75 ASP A C 1
ATOM 628 O O . ASP A 1 75 ? 12.641 -17.672 -17.672 1 54.12 75 ASP A O 1
ATOM 632 N N . ASP A 1 76 ? 14.891 -17.453 -17.766 1 49.38 76 ASP A N 1
ATOM 633 C CA . ASP A 1 76 ? 15.469 -17.422 -19.094 1 49.38 76 ASP A CA 1
ATOM 634 C C . ASP A 1 76 ? 15 -18.609 -19.922 1 49.38 76 ASP A C 1
ATOM 636 O O . ASP A 1 76 ? 15.742 -19.578 -20.109 1 49.38 76 ASP A O 1
ATOM 640 N N . GLU A 1 77 ? 14.078 -19.312 -19.609 1 44.19 77 GLU A N 1
ATOM 641 C CA . GLU A 1 77 ? 13.891 -20.344 -20.625 1 44.19 77 GLU A CA 1
ATOM 642 C C . GLU A 1 77 ? 13.953 -19.734 -22.031 1 44.19 77 GLU A C 1
ATOM 644 O O . GLU A 1 77 ? 12.984 -19.125 -22.484 1 44.19 77 GLU A O 1
ATOM 649 N N . GLU A 1 78 ? 14.82 -18.891 -22.312 1 43.41 78 GLU A N 1
ATOM 650 C CA . GLU A 1 78 ? 15.266 -18.938 -23.703 1 43.41 78 GLU A CA 1
ATOM 651 C C . GLU A 1 78 ? 15.242 -20.375 -24.234 1 43.41 78 GLU A C 1
ATOM 653 O O . GLU A 1 78 ? 15.82 -21.281 -23.641 1 43.41 78 GLU A O 1
ATOM 658 N N . GLU A 1 79 ? 14.203 -20.922 -24.688 1 39.84 79 GLU A N 1
ATOM 659 C CA . GLU A 1 79 ? 14.234 -22.031 -25.609 1 39.84 79 GLU A CA 1
ATOM 660 C C . GLU A 1 79 ? 15.5 -22 -26.469 1 39.84 79 GLU A C 1
ATOM 662 O O . GLU A 1 79 ? 15.82 -20.984 -27.078 1 39.84 79 GLU A O 1
ATOM 667 N N . ASP A 1 80 ? 16.578 -22.578 -26.094 1 37.03 80 ASP A N 1
ATOM 668 C CA . ASP A 1 80 ? 17.578 -23 -27.062 1 37.03 80 ASP A CA 1
ATOM 669 C C . ASP A 1 80 ? 16.922 -23.453 -28.359 1 37.03 80 ASP A C 1
ATOM 671 O O . ASP A 1 80 ? 16.312 -24.531 -28.422 1 37.03 80 ASP A O 1
ATOM 675 N N . TYR A 1 81 ? 15.961 -22.688 -28.891 1 31.92 81 TYR A N 1
ATOM 676 C CA . TYR A 1 81 ? 15.938 -23.047 -30.297 1 31.92 81 TYR A CA 1
ATOM 677 C C . TYR A 1 81 ? 17.234 -22.641 -30.984 1 31.92 81 TYR A C 1
ATOM 679 O O . TYR A 1 81 ? 17.875 -21.672 -30.594 1 31.92 81 TYR A O 1
ATOM 687 N N . MET B 1 1 ? -15.414 5.344 0.365 1 95.19 1 MET B N 1
ATOM 688 C CA . MET B 1 1 ? -14.219 5.156 -0.446 1 95.19 1 MET B CA 1
ATOM 689 C C . MET B 1 1 ? -13.203 4.277 0.277 1 95.19 1 MET B C 1
ATOM 691 O O . MET B 1 1 ? -13.227 4.172 1.505 1 95.19 1 MET B O 1
ATOM 695 N N . ILE B 1 2 ? -12.367 3.416 -0.368 1 98.5 2 ILE B N 1
ATOM 696 C CA . ILE B 1 2 ? -11.258 2.617 0.137 1 98.5 2 ILE B CA 1
ATOM 697 C C . ILE B 1 2 ? -9.938 3.154 -0.421 1 98.5 2 ILE B C 1
ATOM 699 O O . ILE B 1 2 ? -9.805 3.346 -1.631 1 98.5 2 ILE B O 1
ATOM 703 N N . VAL B 1 3 ? -9.047 3.471 0.493 1 98.81 3 VAL B N 1
ATOM 704 C CA . VAL B 1 3 ? -7.777 4.098 0.133 1 98.81 3 VAL B CA 1
ATOM 705 C C . VAL B 1 3 ? -6.617 3.312 0.745 1 98.81 3 VAL B C 1
ATOM 707 O O . VAL B 1 3 ? -6.676 2.916 1.911 1 98.81 3 VAL B O 1
ATOM 710 N N . ALA B 1 4 ? -5.57 3.027 0.012 1 98.94 4 ALA B N 1
ATOM 711 C CA . ALA B 1 4 ? -4.301 2.51 0.516 1 98.94 4 ALA B CA 1
ATOM 712 C C . ALA B 1 4 ? -3.17 3.504 0.271 1 98.94 4 ALA B C 1
ATOM 714 O O . ALA B 1 4 ? -3.094 4.117 -0.797 1 98.94 4 ALA B O 1
ATOM 715 N N . ILE B 1 5 ? -2.342 3.707 1.229 1 98.94 5 ILE B N 1
ATOM 716 C CA . ILE B 1 5 ? -1.228 4.645 1.14 1 98.94 5 ILE B CA 1
ATOM 717 C C . ILE B 1 5 ? 0.07 3.941 1.533 1 98.94 5 ILE B C 1
ATOM 719 O O . ILE B 1 5 ? 0.146 3.312 2.59 1 98.94 5 ILE B O 1
ATOM 723 N N . TYR B 1 6 ? 1.024 3.992 0.701 1 98.81 6 TYR B N 1
ATOM 724 C CA . TYR B 1 6 ? 2.391 3.621 1.053 1 98.81 6 TYR B CA 1
ATOM 725 C C . TYR B 1 6 ? 3.197 4.844 1.475 1 98.81 6 TYR B C 1
ATOM 727 O O . TYR B 1 6 ? 3.127 5.895 0.83 1 98.81 6 TYR B O 1
ATOM 735 N N . ILE B 1 7 ? 3.914 4.742 2.55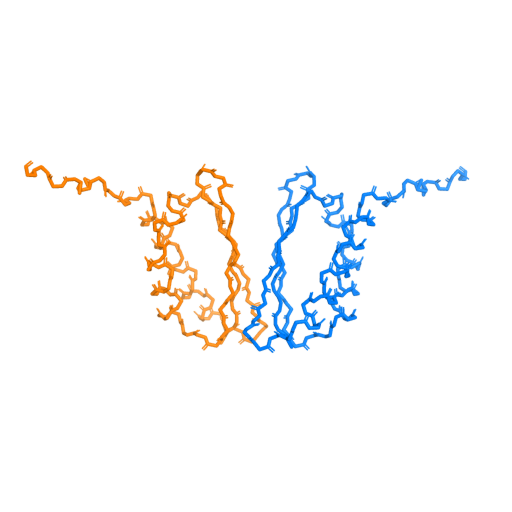5 1 98.69 7 ILE B N 1
ATOM 736 C CA . ILE B 1 7 ? 4.691 5.844 3.109 1 98.69 7 ILE B CA 1
ATOM 737 C C . ILE B 1 7 ? 6.125 5.391 3.365 1 98.69 7 ILE B C 1
ATOM 739 O O . ILE B 1 7 ? 6.352 4.336 3.963 1 98.69 7 ILE B O 1
ATOM 743 N N . GLN B 1 8 ? 7.07 6.148 2.928 1 97.62 8 GLN B N 1
ATOM 744 C CA . GLN B 1 8 ? 8.477 5.957 3.273 1 97.62 8 GLN B CA 1
ATOM 745 C C . GLN B 1 8 ? 9.047 7.191 3.965 1 97.62 8 GLN B C 1
ATOM 747 O O . GLN B 1 8 ? 8.938 8.305 3.447 1 97.62 8 GLN B O 1
ATOM 752 N N . SER B 1 9 ? 9.594 6.98 5.078 1 97.25 9 SER B N 1
ATOM 753 C CA . SER B 1 9 ? 10.219 8.086 5.797 1 97.25 9 SER B CA 1
ATOM 754 C C . SER B 1 9 ? 11.641 8.336 5.297 1 97.25 9 SER B C 1
ATOM 756 O O . SER B 1 9 ? 12.195 7.512 4.566 1 97.25 9 SER B O 1
ATOM 758 N N . GLU B 1 10 ? 12.25 9.484 5.742 1 94.75 10 GLU B N 1
ATOM 759 C CA . GLU B 1 10 ? 13.625 9.82 5.379 1 94.75 10 GLU B CA 1
ATOM 760 C C . GLU B 1 10 ? 14.609 8.797 5.945 1 94.75 10 GLU B C 1
ATOM 762 O O . GLU B 1 10 ? 15.656 8.539 5.344 1 94.75 10 GLU B O 1
ATOM 767 N N . SER B 1 11 ? 14.258 8.219 7.121 1 94.12 11 SER B N 1
ATOM 768 C CA . SER B 1 11 ? 15.102 7.199 7.73 1 94.12 11 SER B CA 1
ATOM 769 C C . SER B 1 11 ? 14.906 5.848 7.047 1 94.12 11 SER B C 1
ATOM 771 O O . SER B 1 11 ? 15.391 4.824 7.535 1 94.12 11 SER B O 1
ATOM 773 N N . CYS B 1 12 ? 14.094 5.762 6.051 1 90.5 12 CYS B N 1
ATOM 774 C CA . CYS B 1 12 ? 13.883 4.594 5.199 1 90.5 12 CYS B CA 1
ATOM 775 C C . CYS B 1 12 ? 12.938 3.6 5.855 1 90.5 12 CYS B C 1
ATOM 777 O O . CYS B 1 12 ? 12.852 2.445 5.434 1 90.5 12 CYS B O 1
ATOM 779 N N . ASP B 1 13 ? 12.258 4.07 6.93 1 96.62 13 ASP B N 1
ATOM 780 C CA . ASP B 1 13 ? 11.164 3.258 7.445 1 96.62 13 ASP B CA 1
ATOM 781 C C . ASP B 1 13 ? 9.984 3.244 6.473 1 96.62 13 ASP B C 1
ATOM 783 O O . ASP B 1 13 ? 9.688 4.258 5.836 1 96.62 13 ASP B O 1
ATOM 787 N N . LYS B 1 14 ? 9.352 2.092 6.348 1 97.19 14 LYS B N 1
ATOM 788 C CA . LYS B 1 14 ? 8.258 1.926 5.398 1 97.19 14 LYS B CA 1
ATOM 789 C C . LYS B 1 14 ? 6.957 1.576 6.121 1 97.19 14 LYS B C 1
ATOM 791 O O . LYS B 1 14 ? 6.957 0.773 7.055 1 97.19 14 LYS B O 1
ATOM 796 N N . TYR B 1 15 ? 5.875 2.156 5.68 1 98.44 15 TYR B N 1
ATOM 797 C CA . TYR B 1 15 ? 4.551 1.92 6.238 1 98.44 15 TYR B CA 1
ATOM 798 C C . TYR B 1 15 ? 3.518 1.736 5.129 1 98.44 15 TYR B C 1
ATOM 800 O O . TYR B 1 15 ? 3.596 2.385 4.086 1 98.44 15 TYR B O 1
ATOM 808 N N . LEU B 1 16 ? 2.566 0.856 5.387 1 98.81 16 LEU B N 1
ATOM 809 C CA . LEU B 1 16 ? 1.416 0.649 4.516 1 98.81 16 LEU B CA 1
ATOM 810 C C . LEU B 1 16 ? 0.111 0.784 5.293 1 98.81 16 LEU B C 1
ATOM 812 O O . LEU B 1 16 ? -0.13 0.036 6.242 1 98.81 16 LEU B O 1
ATOM 816 N N . GLU B 1 17 ? -0.64 1.791 4.891 1 98.81 17 GLU B N 1
ATOM 817 C CA . GLU B 1 17 ? -1.904 2.074 5.562 1 98.81 17 GLU B CA 1
ATOM 818 C C . GLU B 1 17 ? -3.094 1.76 4.66 1 98.81 17 GLU B C 1
ATOM 820 O O . GLU B 1 17 ? -3.062 2.053 3.461 1 98.81 17 GLU B O 1
ATOM 825 N N . LEU B 1 18 ? -4.098 1.237 5.277 1 98.94 18 LEU B N 1
ATOM 826 C CA . LEU B 1 18 ? -5.34 0.922 4.578 1 98.94 18 LEU B CA 1
ATOM 827 C C . LEU B 1 18 ? -6.539 1.533 5.293 1 98.94 18 LEU B C 1
ATOM 829 O O . LEU B 1 18 ? -6.742 1.29 6.484 1 98.94 18 LEU B O 1
ATOM 833 N N . PHE B 1 19 ? -7.273 2.32 4.598 1 98.75 19 PHE B N 1
ATOM 834 C CA . PHE B 1 19 ? -8.461 2.977 5.129 1 98.75 19 PHE B CA 1
ATOM 835 C C . PHE B 1 19 ? -9.719 2.482 4.418 1 98.75 19 PHE B C 1
ATOM 837 O O . PHE B 1 19 ? -9.844 2.629 3.199 1 98.75 19 PHE B O 1
ATOM 844 N N . VAL B 1 20 ? -10.609 1.948 5.188 1 98.44 20 VAL B N 1
ATOM 845 C CA . VAL B 1 20 ? -11.82 1.346 4.645 1 98.44 20 VAL B CA 1
ATOM 846 C C . VAL B 1 20 ? -13.047 2.105 5.148 1 98.44 20 VAL B C 1
ATOM 848 O O . VAL B 1 20 ? -13.352 2.08 6.344 1 98.44 20 VAL B O 1
ATOM 851 N N . ASN B 1 21 ? -13.719 2.758 4.219 1 97.12 21 ASN B N 1
ATOM 852 C CA . ASN B 1 21 ? -14.961 3.469 4.5 1 97.12 21 ASN B CA 1
ATOM 853 C C . ASN B 1 21 ? -14.734 4.629 5.465 1 97.12 21 ASN B C 1
ATOM 855 O O . ASN B 1 21 ? -15.547 4.852 6.367 1 97.12 21 ASN B O 1
ATOM 859 N N . GLU B 1 22 ? -13.695 5.25 5.477 1 97.31 22 GLU B N 1
ATOM 860 C CA . GLU B 1 22 ? -13.383 6.445 6.25 1 97.31 22 GLU B CA 1
ATOM 861 C C . GLU B 1 22 ? -13.445 7.699 5.379 1 97.31 22 GLU B C 1
ATOM 863 O O . GLU B 1 22 ? -13.117 7.652 4.191 1 97.31 22 GLU B O 1
ATOM 868 N N . SER B 1 23 ? -13.906 8.734 5.938 1 97.06 23 SER B N 1
ATOM 869 C CA . SER B 1 23 ? -13.93 10.016 5.23 1 97.06 23 SER B CA 1
ATOM 870 C C . SER B 1 23 ? -12.523 10.578 5.066 1 97.06 23 SER B C 1
ATOM 872 O O . SER B 1 23 ? -11.586 10.117 5.719 1 97.06 23 SER B O 1
ATOM 874 N N . VAL B 1 24 ? -12.438 11.602 4.191 1 98.06 24 VAL B N 1
ATOM 875 C CA . VAL B 1 24 ? -11.148 12.266 4.012 1 98.06 24 VAL B CA 1
ATOM 876 C C . VAL B 1 24 ? -10.688 12.859 5.34 1 98.06 24 VAL B C 1
ATOM 878 O O . VAL B 1 24 ? -9.508 12.766 5.691 1 98.06 24 VAL B O 1
ATOM 881 N N . HIS B 1 25 ? -11.625 13.43 6.062 1 98.06 25 HIS B N 1
ATOM 882 C CA . HIS B 1 25 ? -11.305 14.031 7.352 1 98.06 25 HIS B CA 1
ATOM 883 C C . HIS B 1 25 ? -10.773 12.992 8.328 1 98.06 25 HIS B C 1
ATOM 885 O O . HIS B 1 25 ? -9.781 13.227 9.023 1 98.06 25 HIS B O 1
ATOM 891 N N . GLU B 1 26 ? -11.344 11.867 8.453 1 98.25 26 GLU B N 1
ATOM 892 C CA . GLU B 1 26 ? -10.898 10.797 9.344 1 98.25 26 GLU B CA 1
ATOM 893 C C . GLU B 1 26 ? -9.523 10.273 8.945 1 98.25 26 GLU B C 1
ATOM 895 O O . GLU B 1 26 ? -8.695 9.984 9.805 1 98.25 26 GLU B O 1
ATOM 900 N N . ILE B 1 27 ? -9.25 10.07 7.66 1 98.69 27 ILE B N 1
ATOM 901 C CA . ILE B 1 27 ? -7.934 9.664 7.172 1 98.69 27 ILE B CA 1
ATOM 902 C C . ILE B 1 27 ? -6.887 10.68 7.609 1 98.69 27 ILE B C 1
ATOM 904 O O . ILE B 1 27 ? -5.836 10.312 8.141 1 98.69 27 ILE B O 1
ATOM 908 N N . LYS B 1 28 ? -7.25 11.953 7.383 1 98.56 28 LYS B N 1
ATOM 909 C CA . LYS B 1 28 ? -6.352 13.031 7.789 1 98.56 28 LYS B CA 1
ATOM 910 C C . LYS B 1 28 ? -6.008 12.93 9.273 1 98.56 28 LYS B C 1
ATOM 912 O O . LYS B 1 28 ? -4.832 12.977 9.648 1 98.56 28 LYS B O 1
ATOM 917 N N . GLU B 1 29 ? -6.984 12.836 10.078 1 98.44 29 GLU B N 1
ATOM 918 C CA . GLU B 1 29 ? -6.773 12.766 11.523 1 98.44 29 GLU B CA 1
ATOM 919 C C . GLU B 1 29 ? -5.836 11.609 11.883 1 98.44 29 GLU B C 1
ATOM 921 O O . GLU B 1 29 ? -4.914 11.781 12.68 1 98.44 29 GLU B O 1
ATOM 926 N N . LYS B 1 30 ? -6.031 10.484 11.344 1 98.19 30 LYS B N 1
ATOM 927 C CA . LYS B 1 30 ? -5.207 9.312 11.648 1 98.19 30 LYS B CA 1
ATOM 928 C C . LYS B 1 30 ? -3.77 9.523 11.18 1 98.19 30 LYS B C 1
ATOM 930 O O . LYS B 1 30 ? -2.826 9.156 11.883 1 98.19 30 LYS B O 1
ATOM 935 N N . LEU B 1 31 ? -3.613 10.094 10.031 1 98.44 31 LEU B N 1
ATOM 936 C CA . LEU B 1 31 ? -2.266 10.344 9.539 1 98.44 31 LEU B CA 1
ATOM 937 C C . LEU B 1 31 ? -1.537 11.352 10.422 1 98.44 31 LEU B C 1
ATOM 939 O O . LEU B 1 31 ? -0.358 11.164 10.734 1 98.44 31 LEU B O 1
ATOM 943 N N . TYR B 1 32 ? -2.203 12.352 10.852 1 97.88 32 TYR B N 1
ATOM 944 C CA . TYR B 1 32 ? -1.567 13.367 11.68 1 97.88 32 TYR B CA 1
ATOM 945 C C . TYR B 1 32 ? -1.317 12.836 13.094 1 97.88 32 TYR B C 1
ATOM 947 O O . TYR B 1 32 ? -0.324 13.195 13.727 1 97.88 32 TYR B O 1
ATOM 955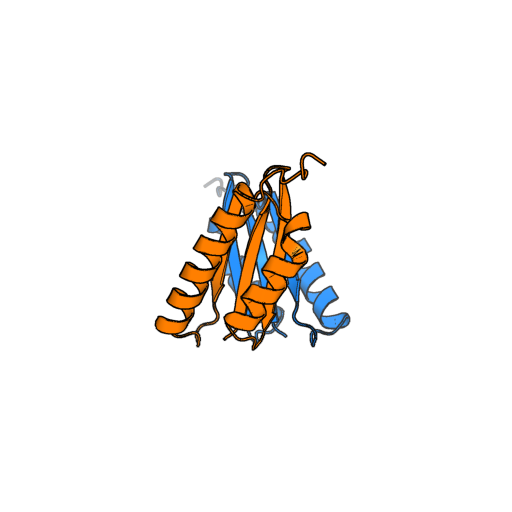 N N . GLU B 1 33 ? -2.217 12.062 13.602 1 97.38 33 GLU B N 1
ATOM 956 C CA . GLU B 1 33 ? -2.004 11.438 14.906 1 97.38 33 GLU B CA 1
ATOM 957 C C . GLU B 1 33 ? -0.724 10.609 14.914 1 97.38 33 GLU B C 1
ATOM 959 O O . GLU B 1 33 ? -0.065 10.492 15.953 1 97.38 33 GLU B O 1
ATOM 964 N N . ASN B 1 34 ? -0.353 10.039 13.805 1 96.38 34 ASN B N 1
ATOM 965 C CA . ASN B 1 34 ? 0.815 9.164 13.711 1 96.38 34 ASN B CA 1
ATOM 966 C C . ASN B 1 34 ? 1.981 9.867 13.023 1 96.38 34 ASN B C 1
ATOM 968 O O . ASN B 1 34 ? 2.914 9.219 12.547 1 96.38 34 ASN B O 1
ATOM 972 N N . MET B 1 35 ? 1.966 11.117 12.93 1 96.56 35 MET B N 1
ATOM 973 C CA . MET B 1 35 ? 2.943 11.883 12.164 1 96.56 35 MET B CA 1
ATOM 974 C C . MET B 1 35 ? 4.363 11.586 12.641 1 96.56 35 MET B C 1
ATOM 976 O O . MET B 1 35 ? 5.277 11.469 11.82 1 96.56 35 MET B O 1
ATOM 980 N N . GLU B 1 36 ? 4.602 11.469 13.93 1 95.12 36 GLU B N 1
ATOM 981 C CA . GLU B 1 36 ? 5.93 11.234 14.5 1 95.12 36 GLU B CA 1
ATOM 982 C C . GLU B 1 36 ? 6.566 9.977 13.914 1 95.12 36 GLU B C 1
ATOM 984 O O . GLU B 1 36 ? 7.789 9.906 13.773 1 95.12 36 GLU B O 1
ATOM 989 N N . MET B 1 37 ? 5.816 9.047 13.625 1 96 37 MET B N 1
ATOM 990 C CA . MET B 1 37 ? 6.309 7.793 13.07 1 96 37 MET B CA 1
ATOM 991 C C . MET B 1 37 ? 6.766 7.984 11.625 1 96 37 MET B C 1
ATOM 993 O O . MET B 1 37 ? 7.688 7.305 11.172 1 96 37 MET B O 1
ATOM 997 N N . TYR B 1 38 ? 6.184 8.844 10.922 1 96.94 38 TYR B N 1
ATOM 998 C CA . TYR B 1 38 ? 6.363 8.961 9.484 1 96.94 38 TYR B CA 1
ATOM 999 C C . TYR B 1 38 ? 7.422 10.008 9.156 1 96.94 38 TYR B C 1
ATOM 1001 O O . TYR B 1 38 ? 8.047 9.953 8.094 1 96.94 38 TYR B O 1
ATOM 1009 N N . GLU B 1 39 ? 7.645 11.102 10.023 1 94.94 39 GLU B N 1
ATOM 1010 C CA . GLU B 1 39 ? 8.312 12.336 9.625 1 94.94 39 GLU B CA 1
ATOM 1011 C C . GLU B 1 39 ? 9.828 12.188 9.688 1 94.94 39 GLU B C 1
ATOM 1013 O O . GLU B 1 39 ? 10.359 11.469 10.531 1 94.94 39 GLU B O 1
ATOM 1018 N N . PRO B 1 40 ? 10.359 12.961 8.836 1 97.06 40 PRO B N 1
ATOM 1019 C CA . PRO B 1 40 ? 9.805 13.547 7.613 1 97.06 40 PRO B CA 1
ATOM 1020 C C . PRO B 1 40 ? 9.5 12.5 6.543 1 97.06 40 PRO B C 1
ATOM 1022 O O . PRO B 1 40 ? 10.211 11.5 6.441 1 97.06 40 PRO B O 1
ATOM 1025 N N . VAL B 1 41 ? 8.453 12.633 5.812 1 97.75 41 VAL B N 1
ATOM 1026 C CA . VAL B 1 41 ? 8.055 11.703 4.754 1 97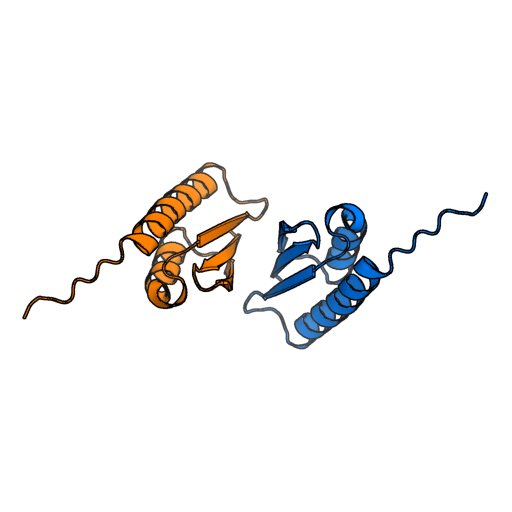.75 41 VAL B CA 1
ATOM 1027 C C . VAL B 1 41 ? 8.914 11.945 3.514 1 97.75 41 VAL B C 1
ATOM 1029 O O . VAL B 1 41 ? 9.008 13.07 3.023 1 97.75 41 VAL B O 1
ATOM 1032 N N . CYS B 1 42 ? 9.539 10.969 3.1 1 96.75 42 CYS B N 1
ATOM 1033 C CA . CYS B 1 42 ? 10.391 11.047 1.92 1 96.75 42 CYS B CA 1
ATOM 1034 C C . CYS B 1 42 ? 9.594 10.773 0.649 1 96.75 42 CYS B C 1
ATOM 1036 O O . CYS B 1 42 ? 9.797 11.445 -0.366 1 96.75 42 CYS B O 1
ATOM 1038 N N . GLU B 1 43 ? 8.781 9.812 0.672 1 96.88 43 GLU B N 1
ATOM 1039 C CA . GLU B 1 43 ? 7.977 9.391 -0.473 1 96.88 43 GLU B CA 1
ATOM 1040 C C . GLU B 1 43 ? 6.648 8.797 -0.026 1 96.88 43 GLU B C 1
ATOM 1042 O O . GLU B 1 43 ? 6.566 8.188 1.044 1 96.88 43 GLU B O 1
ATOM 1047 N N . TYR B 1 44 ? 5.617 9.039 -0.856 1 98.5 44 TYR B N 1
ATOM 1048 C CA . TYR B 1 44 ? 4.367 8.328 -0.627 1 98.5 44 TYR B CA 1
ATOM 1049 C C . TYR B 1 44 ? 3.66 8.031 -1.944 1 98.5 44 TYR B C 1
ATOM 1051 O O . TYR B 1 44 ? 3.93 8.68 -2.959 1 98.5 44 TYR B O 1
ATOM 1059 N N . ASP B 1 45 ? 2.859 7.086 -1.992 1 98.5 45 ASP B N 1
ATOM 1060 C CA . ASP B 1 45 ? 1.956 6.73 -3.084 1 98.5 45 ASP B CA 1
AT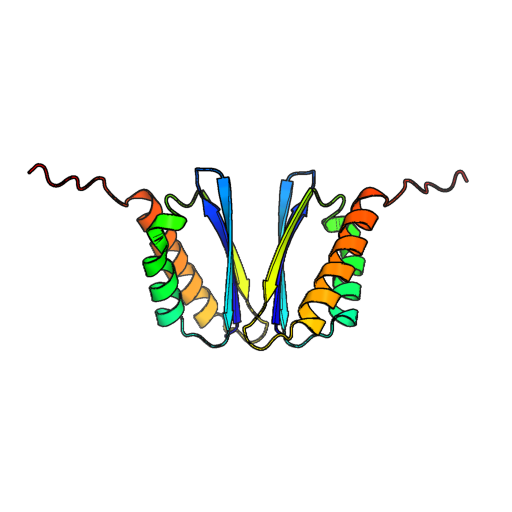OM 1061 C C . ASP B 1 45 ? 0.571 6.363 -2.553 1 98.5 45 ASP B C 1
ATOM 1063 O O . ASP B 1 45 ? 0.43 5.961 -1.396 1 98.5 45 ASP B O 1
ATOM 1067 N N . VAL B 1 46 ? -0.41 6.496 -3.402 1 98.88 46 VAL B N 1
ATOM 1068 C CA . VAL B 1 46 ? -1.784 6.289 -2.959 1 98.88 46 VAL B CA 1
ATOM 1069 C C . VAL B 1 46 ? -2.588 5.609 -4.066 1 98.88 46 VAL B C 1
ATOM 1071 O O . VAL B 1 46 ? -2.408 5.914 -5.246 1 98.88 46 VAL B O 1
ATOM 1074 N N . VAL B 1 47 ? -3.473 4.676 -3.682 1 98.88 47 VAL B N 1
ATOM 1075 C CA . VAL B 1 47 ? -4.387 4.031 -4.617 1 98.88 47 VAL B CA 1
ATOM 1076 C C . VAL B 1 47 ? -5.793 3.992 -4.023 1 98.88 47 VAL B C 1
ATOM 1078 O O . VAL B 1 47 ? -5.957 4.004 -2.803 1 98.88 47 VAL B O 1
ATOM 1081 N N . PHE B 1 48 ? -6.777 3.896 -4.953 1 98.81 48 PHE B N 1
ATOM 1082 C CA . PHE B 1 48 ? -8.18 3.979 -4.578 1 98.81 48 PHE B CA 1
ATOM 1083 C C . PHE B 1 48 ? -8.969 2.809 -5.156 1 98.81 48 PHE B C 1
ATOM 1085 O O . PHE B 1 48 ? -8.586 2.248 -6.188 1 98.81 48 PHE B O 1
ATOM 1092 N N . ASP B 1 49 ? -10.031 2.572 -4.445 1 98.44 49 ASP B N 1
ATOM 1093 C CA . ASP B 1 49 ? -10.922 1.604 -5.082 1 98.44 49 ASP B CA 1
ATOM 1094 C C . ASP B 1 49 ? -11.656 2.229 -6.27 1 98.44 49 ASP B C 1
ATOM 1096 O O . ASP B 1 49 ? -11.703 3.453 -6.398 1 98.44 49 ASP B O 1
ATOM 1100 N N . GLU B 1 50 ? -12.281 1.381 -7.078 1 96.56 50 GLU B N 1
ATOM 1101 C CA . GLU B 1 50 ? -12.875 1.801 -8.344 1 96.56 50 GLU B CA 1
ATOM 1102 C C . GLU B 1 50 ? -14.039 2.754 -8.117 1 96.56 50 GLU B C 1
ATOM 1104 O O . GLU B 1 50 ? -14.359 3.572 -8.984 1 96.56 50 GLU B O 1
ATOM 1109 N N . SER B 1 51 ? -14.672 2.699 -7.004 1 95.75 51 SER B N 1
ATOM 1110 C CA . SER B 1 51 ? -15.891 3.467 -6.754 1 95.75 51 SER B CA 1
ATOM 1111 C C . SER B 1 51 ? -15.57 4.875 -6.273 1 95.75 51 SER B C 1
ATOM 1113 O O . SER B 1 51 ? -16.453 5.723 -6.176 1 95.75 51 SER B O 1
ATOM 1115 N N . THR B 1 52 ? -14.312 5.133 -5.945 1 97.88 52 THR B N 1
ATOM 1116 C CA . THR B 1 52 ? -13.914 6.449 -5.453 1 97.88 52 THR B CA 1
ATOM 1117 C C . THR B 1 52 ? -14.062 7.5 -6.547 1 97.88 52 THR B C 1
ATOM 1119 O O . THR B 1 52 ? -13.547 7.328 -7.656 1 97.88 52 THR B O 1
ATOM 1122 N N . THR B 1 53 ? -14.727 8.602 -6.246 1 97.5 53 THR B N 1
ATOM 1123 C CA . THR B 1 53 ? -15.008 9.633 -7.234 1 97.5 53 THR B CA 1
ATOM 1124 C C . THR B 1 53 ? -13.781 10.523 -7.457 1 97.5 53 THR B C 1
ATOM 1126 O O . THR B 1 53 ? -12.883 10.57 -6.613 1 97.5 53 THR B O 1
ATOM 1129 N N . ASP B 1 54 ? -13.766 11.273 -8.609 1 97.88 54 ASP B N 1
ATOM 1130 C CA . ASP B 1 54 ? -12.672 12.195 -8.898 1 97.88 54 ASP B CA 1
ATOM 1131 C C . ASP B 1 54 ? -12.57 13.273 -7.828 1 97.88 54 ASP B C 1
ATOM 1133 O O . ASP B 1 54 ? -11.469 13.695 -7.465 1 97.88 54 ASP B O 1
ATOM 1137 N N . LYS B 1 55 ? -13.719 13.703 -7.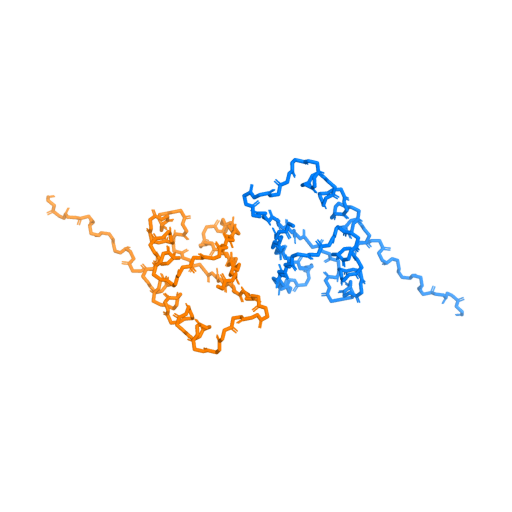43 1 97.94 55 LYS B N 1
ATOM 1138 C CA . LYS B 1 55 ? -13.734 14.727 -6.387 1 97.94 55 LYS B CA 1
ATOM 1139 C C . LYS B 1 55 ? -13.07 14.219 -5.109 1 97.94 55 LYS B C 1
ATOM 1141 O O . LYS B 1 55 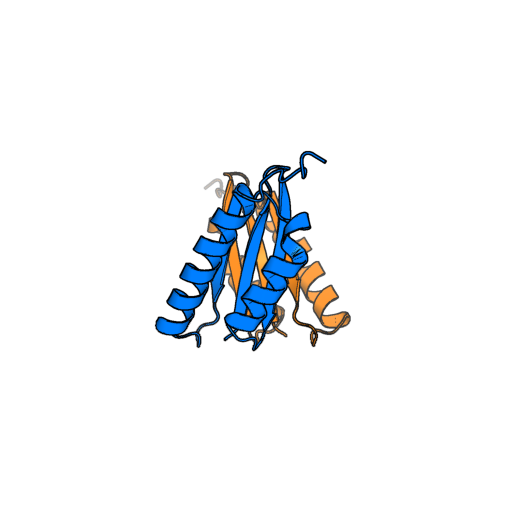? -12.281 14.93 -4.488 1 97.94 55 LYS B O 1
ATOM 1146 N N . GLU B 1 56 ? -13.453 13.016 -4.664 1 97.81 56 GLU B N 1
ATOM 1147 C CA . GLU B 1 56 ? -12.844 12.414 -3.48 1 97.81 56 GLU B CA 1
ATOM 1148 C C . GLU B 1 56 ? -11.336 12.234 -3.664 1 97.81 56 GLU B C 1
ATOM 1150 O O . GLU B 1 56 ? -10.562 12.516 -2.75 1 97.81 56 GLU B O 1
ATOM 1155 N N . LYS B 1 57 ? -10.938 11.695 -4.801 1 98.69 57 LYS B N 1
ATOM 1156 C CA . LYS B 1 57 ? -9.516 11.516 -5.09 1 98.69 57 LYS B CA 1
ATOM 1157 C C . LYS B 1 57 ? -8.766 12.836 -4.973 1 98.69 57 LYS B C 1
ATOM 1159 O O . LYS B 1 57 ? -7.691 12.891 -4.367 1 98.69 57 LYS B O 1
ATOM 1164 N N . LEU B 1 58 ? -9.297 13.875 -5.578 1 98.69 58 LEU B N 1
ATOM 1165 C CA . LEU B 1 58 ? -8.672 15.188 -5.5 1 98.69 58 LEU B CA 1
ATOM 1166 C C . LEU B 1 58 ? -8.531 15.633 -4.051 1 98.69 58 LEU B C 1
ATOM 1168 O O . LEU B 1 58 ? -7.473 16.125 -3.65 1 98.69 58 LEU B O 1
ATOM 1172 N N . SER B 1 59 ? -9.617 15.516 -3.305 1 98.69 59 SER B N 1
ATOM 1173 C CA . SER B 1 59 ? -9.602 15.906 -1.9 1 98.69 59 SER B CA 1
ATOM 1174 C C . SER B 1 59 ? -8.516 15.156 -1.134 1 98.69 59 SER B C 1
ATOM 1176 O O . SER B 1 59 ? -7.805 15.75 -0.317 1 98.69 59 SER B O 1
ATOM 1178 N N . VAL B 1 60 ? -8.391 13.875 -1.298 1 98.88 60 VAL B N 1
ATOM 1179 C CA . VAL B 1 60 ? -7.363 13.078 -0.627 1 98.88 60 VAL B CA 1
ATOM 1180 C C . VAL B 1 60 ? -5.98 13.539 -1.078 1 98.88 60 VAL B C 1
ATOM 1182 O O . VAL B 1 60 ? -5.07 13.68 -0.259 1 98.88 60 VAL B O 1
ATOM 1185 N N . HIS B 1 61 ? -5.82 13.797 -2.371 1 98.88 61 HIS B N 1
ATOM 1186 C CA . HIS B 1 61 ? -4.527 14.25 -2.877 1 98.88 61 HIS B CA 1
ATOM 1187 C C . HIS B 1 61 ? -4.129 15.578 -2.252 1 98.88 61 HIS B C 1
ATOM 1189 O O . HIS B 1 61 ? -2.969 15.766 -1.872 1 98.88 61 HIS B O 1
ATOM 1195 N N . GLU B 1 62 ? -5.012 16.453 -2.174 1 98.81 62 GLU B N 1
ATOM 1196 C CA . GLU B 1 62 ? -4.73 17.734 -1.542 1 98.81 62 GLU B CA 1
ATOM 1197 C C . GLU B 1 62 ? -4.359 17.562 -0.073 1 98.81 62 GLU B C 1
ATOM 1199 O O . GLU B 1 62 ? -3.402 18.172 0.409 1 98.81 62 GLU B O 1
ATOM 1204 N N . MET B 1 63 ? -5.18 16.828 0.599 1 98.75 63 MET B N 1
ATOM 1205 C CA . MET B 1 63 ? -4.902 16.531 2.004 1 98.75 63 MET B CA 1
ATOM 1206 C C . MET B 1 63 ? -3.512 15.938 2.172 1 98.75 63 MET B C 1
ATOM 1208 O O . MET B 1 63 ? -2.758 16.344 3.059 1 98.75 63 MET B O 1
ATOM 1212 N N . LEU B 1 64 ? -3.094 14.969 1.343 1 98.81 64 LEU B N 1
ATOM 1213 C CA . LEU B 1 64 ? -1.797 14.312 1.434 1 98.81 64 LEU B CA 1
ATOM 1214 C C . LEU B 1 64 ? -0.666 15.281 1.12 1 98.81 64 LEU B C 1
ATOM 1216 O O . LEU B 1 64 ? 0.418 15.188 1.7 1 98.81 64 LEU B O 1
ATOM 1220 N N . SER B 1 65 ? -0.937 16.125 0.14 1 98.38 65 SER B N 1
ATOM 1221 C CA . SER B 1 65 ? 0.057 17.141 -0.17 1 98.38 65 SER B CA 1
ATOM 1222 C C . SER B 1 65 ? 0.354 18.016 1.048 1 98.38 65 SER B C 1
ATOM 1224 O O . SER B 1 65 ? 1.517 18.25 1.386 1 98.38 65 SER B O 1
ATOM 1226 N N . ASP B 1 66 ? -0.7 18.453 1.65 1 97.94 66 ASP B N 1
ATOM 1227 C CA . ASP B 1 66 ? -0.534 19.234 2.875 1 97.94 66 ASP B CA 1
ATOM 1228 C C . ASP B 1 66 ? 0.18 18.406 3.949 1 97.94 66 ASP B C 1
ATOM 1230 O O . ASP B 1 66 ? 1.09 18.906 4.613 1 97.94 66 ASP B O 1
ATOM 1234 N N . TRP B 1 67 ? -0.287 17.25 4.184 1 98.25 67 TRP B N 1
ATOM 1235 C CA . TRP B 1 67 ? 0.279 16.344 5.172 1 98.25 67 TRP B CA 1
ATOM 1236 C C . TRP B 1 67 ? 1.76 16.094 4.902 1 98.25 67 TRP B C 1
ATOM 1238 O O . TRP B 1 67 ? 2.576 16.109 5.828 1 98.25 67 TRP B O 1
ATOM 1248 N N . TYR B 1 68 ? 2.145 15.875 3.633 1 98.12 68 TYR B N 1
ATOM 1249 C CA . TYR B 1 68 ? 3.529 15.695 3.211 1 98.12 68 TYR B CA 1
ATOM 1250 C C . TYR B 1 68 ? 4.371 16.922 3.566 1 98.12 68 TYR B C 1
ATOM 1252 O O . TYR B 1 68 ? 5.43 16.781 4.184 1 98.12 68 TYR B O 1
ATOM 1260 N N . ASP B 1 69 ? 3.951 18.109 3.193 1 97.19 69 ASP B N 1
ATOM 1261 C CA . ASP B 1 69 ? 4.66 19.344 3.504 1 97.19 69 ASP B CA 1
ATOM 1262 C C . ASP B 1 69 ? 4.824 19.531 5.012 1 97.19 69 ASP B C 1
ATOM 1264 O O . ASP B 1 69 ? 5.906 19.875 5.488 1 97.19 69 ASP B O 1
ATOM 1268 N N . ASP B 1 70 ? 3.732 19.219 5.723 1 96.94 70 ASP B N 1
ATOM 1269 C CA . ASP B 1 70 ? 3.758 19.391 7.176 1 96.94 70 ASP B CA 1
ATOM 1270 C C . ASP B 1 70 ? 4.746 18.422 7.82 1 96.94 70 ASP B C 1
ATOM 1272 O O . ASP B 1 70 ? 5.332 18.734 8.859 1 96.94 70 ASP B O 1
ATOM 1276 N N . SER B 1 71 ? 4.969 17.266 7.203 1 97.19 71 SER B N 1
ATOM 1277 C CA . SER B 1 71 ? 5.891 16.281 7.754 1 97.19 71 SER B CA 1
ATOM 1278 C C . SER B 1 71 ? 7.324 16.812 7.77 1 97.19 71 SER B C 1
ATOM 1280 O O . SER B 1 71 ? 8.164 16.328 8.531 1 97.19 71 SER B O 1
ATOM 1282 N N . TRP B 1 72 ? 7.707 17.734 6.895 1 95.88 72 TRP B N 1
ATOM 1283 C CA . TRP B 1 72 ? 9.055 18.281 6.797 1 95.88 72 TRP B CA 1
ATOM 1284 C C . TRP B 1 72 ? 9.203 19.531 7.664 1 95.88 72 TRP B C 1
ATOM 1286 O O . TRP B 1 72 ? 10.312 19.984 7.91 1 95.88 72 TRP B O 1
ATOM 1296 N N . ASN B 1 73 ? 8.172 20.234 7.891 1 86.88 73 ASN B N 1
ATOM 1297 C CA . ASN B 1 73 ? 8.156 21.453 8.688 1 86.88 73 ASN B CA 1
ATOM 1298 C C . ASN B 1 73 ? 7.93 21.156 10.164 1 86.88 73 ASN B C 1
ATOM 1300 O O . ASN B 1 73 ? 7.684 22.062 10.961 1 86.88 73 ASN B O 1
ATOM 1304 N N . SER B 1 74 ? 7.688 19.938 10.438 1 66.69 74 SER B N 1
ATOM 1305 C CA . SER B 1 74 ? 7.512 19.688 11.859 1 66.69 74 SER B CA 1
ATOM 1306 C C . SER B 1 74 ? 8.617 20.344 12.68 1 66.69 74 SER B C 1
ATOM 1308 O O . SER B 1 74 ? 9.789 19.984 12.562 1 66.69 74 SER B O 1
ATOM 1310 N N . ASP B 1 75 ? 8.773 21.609 12.57 1 54.75 75 ASP B N 1
ATOM 1311 C CA . ASP B 1 75 ? 9.664 22.484 13.32 1 54.75 75 ASP B CA 1
ATOM 1312 C C . ASP B 1 75 ? 9.883 21.969 14.742 1 54.75 75 ASP B C 1
ATOM 1314 O O . ASP B 1 75 ? 8.984 21.359 15.328 1 54.75 75 ASP B O 1
ATOM 1318 N N . ASP B 1 76 ? 11.219 21.984 15.18 1 49.06 76 ASP B N 1
ATOM 1319 C CA . ASP B 1 76 ? 11.969 22.188 16.406 1 49.06 76 ASP B CA 1
ATOM 1320 C C . ASP B 1 76 ? 11.211 23.109 17.359 1 49.06 76 ASP B C 1
ATOM 1322 O O . ASP B 1 76 ? 11.562 24.281 17.516 1 49.06 76 ASP B O 1
ATOM 1326 N N . GLU B 1 77 ? 10.07 23.422 17.219 1 44.34 77 GLU B N 1
ATOM 1327 C CA . GLU B 1 77 ? 9.672 24.328 18.281 1 44.34 77 GLU B CA 1
ATOM 1328 C C . GLU B 1 77 ? 10.133 23.828 19.641 1 44.34 77 GLU B C 1
ATOM 1330 O O . GLU B 1 77 ? 9.508 22.953 20.234 1 44.34 77 GLU B O 1
ATOM 1335 N N . GLU B 1 78 ? 11.227 23.234 19.75 1 44.06 78 GLU B N 1
ATOM 1336 C CA . GLU B 1 78 ? 11.812 23.484 21.078 1 44.06 78 GLU B CA 1
ATOM 1337 C C . GLU B 1 78 ? 11.516 24.891 21.562 1 44.06 78 GLU B C 1
ATOM 1339 O O . GLU B 1 78 ? 11.797 25.875 20.859 1 44.06 78 GLU B O 1
ATOM 1344 N N . GLU B 1 79 ? 10.438 25.219 22.141 1 39.81 79 GLU B N 1
ATOM 1345 C CA . GLU B 1 79 ? 10.266 26.375 23.016 1 39.81 79 GLU B CA 1
ATOM 1346 C C . GLU B 1 79 ? 11.578 26.734 23.703 1 39.81 79 GLU B C 1
ATOM 1348 O O . GLU B 1 79 ? 12.242 25.875 24.281 1 39.81 79 GLU B O 1
ATOM 1353 N N . ASP B 1 80 ? 12.375 27.609 23.219 1 38.03 80 ASP B N 1
ATOM 1354 C CA . ASP B 1 80 ? 13.312 28.375 24.031 1 38.03 80 ASP B CA 1
ATOM 1355 C C . ASP B 1 80 ? 12.719 28.672 25.406 1 38.03 80 ASP B C 1
ATOM 1357 O O . ASP B 1 80 ? 11.844 29.531 25.531 1 38.03 80 ASP B O 1
ATOM 1361 N N . TYR B 1 81 ? 12.078 27.719 26.094 1 32 81 TYR B N 1
ATOM 1362 C CA . TYR B 1 81 ? 12.125 28.172 27.484 1 32 81 TYR B CA 1
ATOM 1363 C C . TYR B 1 81 ? 13.555 28.172 28 1 32 81 TYR B C 1
ATOM 1365 O O . TYR B 1 81 ? 14.391 27.391 27.562 1 32 81 TYR B O 1
#

Organism: NCBI:txid1141136

pLDDT: mean 92.4, std 15.8, range [31.92, 98.94]

Radius of gyration: 18.14 Å; Cα contacts (8 Å, |Δi|>4): 228; chains: 2; bounding box: 34×51×58 Å

Nearest PDB structures (foldseek):
  5hy3-assembly1_B  TM=6.246E-01  e=6.905E-01  Tequatrovirus T4
  1qys-assembly1_A  TM=6.017E-01  e=7.860E-01  unclassified
  4kyz-assembly1_A  TM=6.453E-01  e=1.502E+00  synthetic construct
  8ckb-assembly1_I004  TM=4.818E-01  e=1.159E+00  Bacteroides phage crAss001
  1zg2-assembly1_A  TM=3.094E-01  e=1.320E+00  Halalkalibacterium halodurans

Foldseek 3Di:
DKKWKWWAEPVRDIDIDIDDPDALVRVLVVCVVCLVVRAQTDDMDMDDDPPQDPVRVVSNVVSVVVSNVCSDPVDPPPVPD/DKKWKWWAEPVRDIDIDIDDPDALVRVLVVCVVCLVVRAQTDDMDMDDDPPQDPVRVVSNVVSVVVSNVCSDPVDPPPPPD

Solvent-accessible surface area (backbone atoms only — not comparable to full-atom values): 9296 Å² total; per-residue (Å²): 85,41,40,37,37,42,38,27,20,70,88,66,49,73,47,73,45,79,44,75,72,51,52,67,66,56,52,49,52,55,52,59,74,47,34,80,80,40,48,36,53,64,46,71,50,76,44,67,43,90,83,47,47,72,69,56,51,50,51,44,49,52,51,48,50,50,51,47,56,48,31,66,55,64,64,78,70,64,70,85,116,84,41,40,37,36,42,39,28,20,69,88,66,49,75,47,74,47,77,43,77,70,51,52,66,68,56,51,49,50,55,52,59,75,46,35,82,80,40,49,36,54,65,48,73,50,75,46,68,42,88,83,47,46,71,68,56,53,49,52,47,51,51,51,47,51,51,51,46,55,48,32,67,57,64,66,78,71,65,69,85,116